Protein AF-L8FLG3-F1 (afdb_monomer_lite)

Radius of gyration: 15.68 Å; chains: 1; bounding box: 39×32×39 Å

Foldseek 3Di:
DDDPDPDDPVVVCVVVVVVVVVVVVVVVCPVVPDDDPVVVDPLCVPQQVPAAQAAAAEEAAQCQLVPVVVVVCVVPVPGHHAYEYEDAPVRLVVHPDPPSHHYDYDDPVDDDPDPDHD

Structure (mmCIF, N/CA/C/O backbone):
data_AF-L8FLG3-F1
#
_entry.id   AF-L8FLG3-F1
#
loop_
_atom_site.group_PDB
_atom_site.id
_atom_site.type_symbol
_atom_site.label_atom_id
_atom_site.label_alt_id
_atom_site.label_comp_id
_atom_site.label_asym_id
_atom_site.label_entity_id
_atom_site.label_seq_id
_atom_site.pdbx_PDB_ins_code
_atom_site.Cartn_x
_atom_site.Cartn_y
_atom_site.Cartn_z
_atom_site.occupancy
_atom_site.B_iso_or_equiv
_atom_site.auth_seq_id
_atom_site.auth_comp_id
_atom_site.auth_asym_id
_atom_site.auth_atom_id
_atom_site.pdbx_PDB_model_num
ATOM 1 N N . ILE A 1 1 ? 24.616 -6.395 -8.229 1.00 44.16 1 ILE A N 1
ATOM 2 C CA . ILE A 1 1 ? 24.763 -6.799 -9.648 1.00 44.16 1 ILE A CA 1
ATOM 3 C C . ILE A 1 1 ? 23.995 -5.769 -10.457 1.00 44.16 1 ILE A C 1
ATOM 5 O O . ILE A 1 1 ? 22.774 -5.816 -10.481 1.00 44.16 1 ILE A O 1
ATOM 9 N N . GLY A 1 2 ? 24.692 -4.744 -10.949 1.00 50.47 2 GLY A N 1
ATOM 10 C CA . GLY A 1 2 ? 24.103 -3.737 -11.826 1.00 50.47 2 GLY A CA 1
ATOM 11 C C . GLY A 1 2 ? 24.207 -4.250 -13.251 1.00 50.47 2 GLY A C 1
ATOM 12 O O . GLY A 1 2 ? 25.309 -4.536 -13.709 1.00 50.47 2 GLY A O 1
ATOM 13 N N . HIS A 1 3 ? 23.072 -4.430 -13.921 1.00 55.56 3 HIS A N 1
ATOM 14 C CA . HIS A 1 3 ? 23.068 -4.481 -15.378 1.00 55.56 3 HIS A CA 1
ATOM 15 C C . HIS A 1 3 ? 23.618 -3.133 -15.836 1.00 55.56 3 HIS A C 1
ATOM 17 O O . HIS A 1 3 ? 23.161 -2.123 -15.310 1.00 55.56 3 HIS A O 1
ATOM 23 N N . ASP A 1 4 ? 24.619 -3.131 -16.713 1.00 66.31 4 ASP A N 1
ATOM 24 C CA . ASP A 1 4 ? 25.407 -1.979 -17.183 1.00 66.31 4 ASP A CA 1
ATOM 25 C C . ASP A 1 4 ? 24.533 -0.985 -17.986 1.00 66.31 4 ASP A C 1
ATOM 27 O O . ASP A 1 4 ? 24.679 -0.767 -19.185 1.00 66.31 4 ASP A O 1
ATOM 31 N N . SER A 1 5 ? 23.500 -0.481 -17.322 1.00 64.06 5 SER A N 1
ATOM 32 C CA . SER A 1 5 ? 22.341 0.202 -17.863 1.00 64.06 5 SER A CA 1
ATOM 33 C C . SER A 1 5 ? 22.327 1.614 -17.290 1.00 64.06 5 SER A C 1
ATOM 35 O O . SER A 1 5 ? 22.375 1.775 -16.069 1.00 64.06 5 SER A O 1
ATOM 37 N N . PRO A 1 6 ? 22.208 2.644 -18.142 1.00 76.38 6 PRO A N 1
ATOM 38 C CA . PRO A 1 6 ? 22.162 4.032 -17.695 1.00 76.38 6 PRO A CA 1
ATOM 39 C C . PRO A 1 6 ? 20.838 4.392 -17.000 1.00 76.38 6 PRO A C 1
ATOM 41 O O . PRO A 1 6 ? 20.723 5.480 -16.442 1.00 76.38 6 PRO A O 1
ATOM 44 N N . VAL A 1 7 ? 19.832 3.507 -17.040 1.00 77.62 7 VAL A N 1
ATOM 45 C CA . VAL A 1 7 ? 18.515 3.719 -16.423 1.00 77.62 7 VAL A CA 1
ATOM 46 C C . VAL A 1 7 ? 18.346 2.909 -15.138 1.00 77.62 7 VAL A C 1
ATOM 48 O O . VAL A 1 7 ? 18.906 1.819 -14.999 1.00 77.62 7 VAL A O 1
ATOM 51 N N . GLY A 1 8 ? 17.536 3.432 -14.212 1.00 79.88 8 GLY A N 1
ATOM 52 C CA . GLY A 1 8 ? 17.217 2.774 -12.945 1.00 79.88 8 GLY A CA 1
ATOM 53 C C . GLY A 1 8 ? 16.544 1.410 -13.129 1.00 79.88 8 GLY A C 1
ATOM 54 O O . GLY A 1 8 ? 15.921 1.138 -14.154 1.00 79.88 8 GLY A O 1
ATOM 55 N N . PHE A 1 9 ? 16.651 0.548 -12.113 1.00 82.19 9 PHE A N 1
ATOM 56 C CA . PHE A 1 9 ? 16.201 -0.850 -12.164 1.00 82.19 9 PHE A CA 1
ATOM 57 C C . PHE A 1 9 ? 14.758 -1.017 -12.663 1.00 82.19 9 PHE A C 1
ATOM 59 O O . PHE A 1 9 ? 14.492 -1.816 -13.556 1.00 82.19 9 PHE A O 1
ATOM 66 N N . TYR A 1 10 ? 13.824 -0.230 -12.135 1.00 79.62 10 TYR A N 1
ATOM 67 C CA . TYR A 1 10 ? 12.417 -0.338 -12.508 1.00 79.62 10 TYR A CA 1
ATOM 68 C C . TYR A 1 10 ? 12.144 0.120 -13.947 1.00 79.62 10 TYR A C 1
ATOM 70 O O . TYR A 1 10 ? 11.334 -0.505 -14.634 1.00 79.62 10 TYR A O 1
ATOM 78 N N . THR A 1 11 ? 12.839 1.154 -14.427 1.00 81.06 11 THR A N 1
ATOM 79 C CA . THR A 1 11 ? 12.802 1.595 -15.833 1.00 81.06 11 THR A CA 1
ATOM 80 C C . THR A 1 11 ? 13.414 0.539 -16.753 1.00 81.06 11 THR A C 1
ATOM 82 O O . THR A 1 11 ? 12.890 0.252 -17.827 1.00 81.06 11 THR A O 1
ATOM 85 N N . TYR A 1 12 ? 14.496 -0.109 -16.314 1.00 85.00 12 TYR A N 1
ATOM 86 C CA . TYR A 1 12 ? 15.083 -1.233 -17.037 1.00 85.00 12 TYR A CA 1
ATOM 87 C C . TYR A 1 12 ? 14.065 -2.374 -17.212 1.00 85.00 12 TYR A C 1
ATOM 89 O O . TYR A 1 12 ? 13.891 -2.870 -18.325 1.00 85.00 12 TYR A O 1
ATOM 97 N N . LEU A 1 13 ? 13.320 -2.737 -16.161 1.00 85.38 13 LEU A N 1
ATOM 98 C CA . LEU A 1 13 ? 12.302 -3.793 -16.230 1.00 85.38 13 LEU A CA 1
ATOM 99 C C . LEU A 1 13 ? 11.135 -3.482 -17.184 1.00 85.38 13 LEU A C 1
ATOM 101 O O . LEU A 1 13 ? 10.572 -4.413 -17.758 1.00 85.38 13 LEU A O 1
ATOM 105 N N . GLU A 1 14 ? 10.775 -2.211 -17.393 1.00 81.88 14 GLU A N 1
ATOM 106 C CA . GLU A 1 14 ? 9.705 -1.831 -18.336 1.00 81.88 14 GLU A CA 1
ATOM 107 C C . GLU A 1 14 ? 10.048 -2.184 -19.788 1.00 81.88 14 GLU A C 1
ATOM 109 O O . GLU A 1 14 ? 9.171 -2.582 -20.552 1.00 81.88 14 GLU A O 1
ATOM 114 N N . SER A 1 15 ? 11.328 -2.088 -20.159 1.00 84.56 15 SER A N 1
ATOM 115 C CA . SE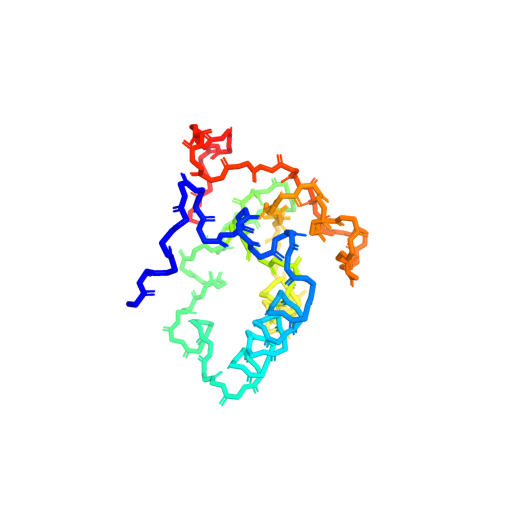R A 1 15 ? 11.822 -2.438 -21.500 1.00 84.56 15 SER A CA 1
ATOM 116 C C . SER A 1 15 ? 12.185 -3.922 -21.657 1.00 84.56 15 SER A C 1
ATOM 118 O O . SER A 1 15 ? 12.498 -4.368 -22.759 1.00 84.56 15 SER A O 1
ATOM 120 N N . HIS A 1 16 ? 12.111 -4.702 -20.574 1.00 87.31 16 HIS A N 1
ATOM 121 C CA . HIS A 1 16 ? 12.547 -6.098 -20.504 1.00 87.31 16 HIS A CA 1
ATOM 122 C C . HIS A 1 16 ? 11.415 -6.980 -19.947 1.00 87.31 16 HIS A C 1
ATOM 124 O O . HIS A 1 16 ? 11.458 -7.402 -18.788 1.00 87.31 16 HIS A O 1
ATOM 130 N N . PRO A 1 17 ? 10.373 -7.273 -20.750 1.00 84.25 17 PRO A N 1
ATOM 131 C CA . PRO A 1 17 ? 9.114 -7.836 -20.256 1.00 84.25 17 PRO A CA 1
ATOM 132 C C . PRO A 1 17 ? 9.253 -9.219 -19.607 1.00 84.25 17 PRO A C 1
ATOM 134 O O . PRO A 1 17 ? 8.497 -9.537 -18.692 1.00 84.25 17 PRO A O 1
ATOM 137 N N . VAL A 1 18 ? 10.225 -10.036 -20.029 1.00 89.06 18 VAL A N 1
ATOM 138 C CA . VAL A 1 18 ? 10.488 -11.353 -19.418 1.00 89.06 18 VAL A CA 1
ATOM 139 C C . VAL A 1 18 ? 11.015 -11.186 -17.991 1.00 89.06 18 VAL A C 1
ATOM 141 O O . VAL A 1 18 ? 10.518 -11.819 -17.062 1.00 89.06 18 VAL A O 1
ATOM 144 N N . GLN A 1 19 ? 11.989 -10.297 -17.809 1.00 89.19 19 GLN A N 1
ATOM 145 C CA . GLN A 1 19 ? 12.592 -9.973 -16.522 1.00 89.19 19 GLN A CA 1
ATOM 146 C C . GLN A 1 19 ? 11.580 -9.268 -15.617 1.00 89.19 19 GLN A C 1
ATOM 148 O O . GLN A 1 19 ? 11.455 -9.630 -14.451 1.00 89.19 19 GLN A O 1
ATOM 153 N N . GLY A 1 20 ? 10.809 -8.323 -16.163 1.00 85.06 20 GLY A N 1
ATOM 154 C CA . GLY A 1 20 ? 9.733 -7.642 -15.446 1.00 85.06 20 GLY A CA 1
ATOM 155 C C . GLY A 1 20 ? 8.669 -8.615 -14.937 1.00 85.06 20 GLY A C 1
ATOM 156 O O . GLY A 1 20 ? 8.308 -8.570 -13.764 1.00 85.06 20 GLY A O 1
ATOM 157 N N . ALA A 1 21 ? 8.221 -9.556 -15.774 1.00 83.56 21 ALA A N 1
ATOM 158 C CA . ALA A 1 21 ? 7.257 -10.576 -15.365 1.00 83.56 21 ALA A CA 1
ATOM 159 C C . ALA A 1 21 ? 7.827 -11.548 -14.318 1.00 83.56 21 ALA A C 1
ATOM 161 O O . ALA A 1 21 ? 7.117 -11.932 -13.389 1.00 83.56 21 ALA A O 1
ATOM 162 N N . ALA A 1 22 ? 9.097 -11.948 -14.447 1.00 86.88 22 ALA A N 1
ATOM 163 C CA . ALA A 1 22 ? 9.762 -12.800 -13.464 1.00 86.88 22 ALA A CA 1
ATOM 164 C C . ALA A 1 22 ? 9.901 -12.096 -12.105 1.00 86.88 22 ALA A C 1
ATOM 166 O O . ALA A 1 22 ? 9.588 -12.688 -11.073 1.00 86.88 22 ALA A O 1
ATOM 167 N N . PHE A 1 23 ? 10.306 -10.824 -12.111 1.00 86.50 23 PHE A N 1
ATOM 168 C CA . PHE A 1 23 ? 10.399 -10.000 -10.910 1.00 86.50 23 PHE A CA 1
ATOM 169 C C . PHE A 1 23 ? 9.032 -9.819 -10.242 1.00 86.50 23 PHE A C 1
ATOM 171 O O . PHE A 1 23 ? 8.905 -10.030 -9.040 1.00 86.50 23 PHE A O 1
ATOM 178 N N . HIS A 1 24 ? 7.992 -9.517 -11.024 1.00 81.06 24 HIS A N 1
ATOM 179 C CA . HIS A 1 24 ? 6.629 -9.384 -10.508 1.00 81.06 24 HIS A CA 1
ATOM 180 C C . HIS A 1 24 ? 6.157 -10.666 -9.812 1.00 81.06 24 HIS A C 1
ATOM 182 O O . HIS A 1 24 ? 5.734 -10.623 -8.662 1.00 81.06 24 HIS A O 1
ATOM 188 N N . ARG A 1 25 ? 6.315 -11.832 -10.455 1.00 83.94 25 ARG A N 1
ATOM 189 C CA . ARG A 1 25 ? 5.959 -13.131 -9.851 1.00 83.94 25 ARG A CA 1
ATOM 190 C C . ARG A 1 25 ? 6.741 -13.421 -8.573 1.00 83.94 25 ARG A C 1
ATOM 192 O O . ARG A 1 25 ? 6.189 -13.995 -7.639 1.00 83.94 25 ARG A O 1
ATOM 199 N N . PHE A 1 26 ? 8.019 -13.048 -8.536 1.00 86.38 26 PHE A N 1
ATOM 200 C CA . PHE A 1 26 ? 8.837 -13.187 -7.335 1.00 86.38 26 PHE A CA 1
ATOM 201 C C . PHE A 1 26 ? 8.278 -12.348 -6.177 1.00 86.38 26 PHE A C 1
ATOM 203 O O . PHE A 1 26 ? 8.109 -12.881 -5.082 1.00 86.38 26 PHE A O 1
ATOM 210 N N . MET A 1 27 ? 7.921 -11.084 -6.427 1.00 83.00 27 MET A N 1
ATOM 211 C CA . MET A 1 27 ? 7.319 -10.208 -5.415 1.00 83.00 27 MET A CA 1
ATOM 212 C C . MET A 1 27 ? 5.983 -10.761 -4.898 1.00 83.00 27 MET A C 1
ATOM 214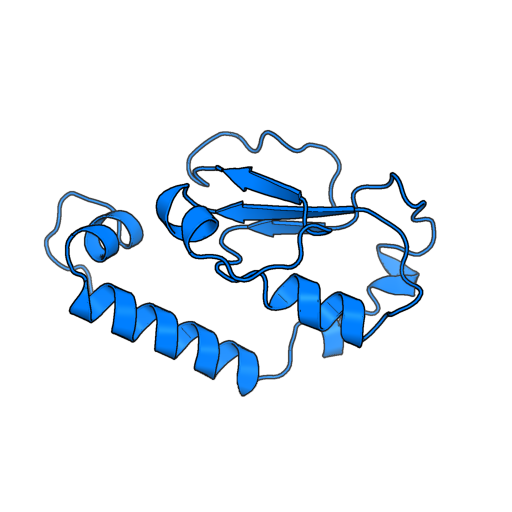 O O . MET A 1 27 ? 5.764 -10.795 -3.687 1.00 83.00 27 MET A O 1
ATOM 218 N N . GLU A 1 28 ? 5.121 -11.271 -5.786 1.00 81.88 28 GLU A N 1
ATOM 219 C CA . GLU A 1 28 ? 3.853 -11.903 -5.390 1.00 81.88 28 GLU A CA 1
ATOM 220 C C . GLU A 1 28 ? 4.076 -13.146 -4.515 1.00 81.88 28 GLU A C 1
ATOM 222 O O . GLU A 1 28 ? 3.403 -13.326 -3.498 1.00 81.88 28 GLU A O 1
ATOM 227 N N . ALA A 1 29 ? 5.040 -13.996 -4.881 1.00 84.12 29 ALA A N 1
ATOM 228 C CA . ALA A 1 29 ? 5.375 -15.190 -4.110 1.00 84.12 29 ALA A CA 1
ATOM 229 C C . ALA A 1 29 ? 5.954 -14.836 -2.734 1.00 84.12 29 ALA A C 1
ATOM 231 O O . ALA A 1 29 ? 5.589 -15.462 -1.736 1.00 84.12 29 ALA A O 1
ATOM 232 N N . GLN A 1 30 ? 6.824 -13.825 -2.665 1.00 83.38 30 GLN A N 1
ATOM 233 C CA . GLN A 1 30 ? 7.387 -13.339 -1.409 1.00 83.38 30 GLN A CA 1
ATOM 234 C C . GLN A 1 30 ? 6.284 -12.842 -0.467 1.00 83.38 30 GLN A C 1
ATOM 236 O O . GLN A 1 30 ? 6.257 -13.244 0.695 1.00 83.38 30 GLN A O 1
ATOM 241 N N . PHE A 1 31 ? 5.359 -12.020 -0.972 1.00 79.56 31 PHE A N 1
ATOM 242 C CA . PHE A 1 31 ? 4.241 -11.505 -0.184 1.00 79.56 31 PHE A CA 1
ATOM 243 C C . PHE A 1 31 ? 3.333 -12.625 0.344 1.00 79.56 31 PHE A C 1
ATOM 245 O O . PHE A 1 31 ? 2.912 -12.589 1.496 1.00 79.56 31 PHE A O 1
ATOM 252 N N . ALA A 1 32 ? 3.057 -13.650 -0.468 1.00 80.56 32 ALA A N 1
ATOM 253 C CA . ALA A 1 32 ? 2.197 -14.763 -0.068 1.00 80.56 32 ALA A CA 1
ATOM 254 C C . ALA A 1 32 ? 2.841 -15.731 0.945 1.00 80.56 32 ALA A C 1
ATOM 256 O O . ALA A 1 32 ? 2.121 -16.468 1.618 1.00 80.56 32 ALA A O 1
ATOM 257 N N . SER A 1 33 ? 4.175 -15.768 1.028 1.00 80.75 33 SER A N 1
ATOM 258 C CA . SER A 1 33 ? 4.908 -16.819 1.753 1.00 80.75 33 SER A CA 1
ATOM 259 C C . SER A 1 33 ? 5.535 -16.359 3.069 1.00 80.75 33 SER A C 1
ATOM 261 O O . SER A 1 33 ? 6.000 -17.199 3.839 1.00 80.75 33 SER A O 1
ATOM 263 N N . LEU A 1 34 ? 5.598 -15.050 3.322 1.00 80.56 34 LEU A N 1
ATOM 264 C CA . LEU A 1 34 ? 6.270 -14.483 4.490 1.00 80.56 34 LEU A CA 1
ATOM 265 C C . LEU A 1 34 ? 5.277 -13.797 5.438 1.00 80.56 34 LEU A C 1
ATOM 267 O O . LEU A 1 34 ? 4.265 -13.266 4.977 1.00 80.56 34 LEU A O 1
ATOM 271 N N . PRO A 1 35 ? 5.575 -13.760 6.753 1.00 81.75 35 PRO A N 1
ATOM 272 C CA . PRO A 1 35 ? 4.859 -12.897 7.682 1.00 81.75 35 PRO A CA 1
ATOM 273 C C . PRO A 1 35 ? 4.877 -11.452 7.189 1.00 81.75 35 PRO A C 1
ATOM 275 O O . PRO A 1 35 ? 5.889 -10.959 6.683 1.00 81.75 35 PRO A O 1
ATOM 278 N N . THR A 1 36 ? 3.750 -10.777 7.345 1.00 85.06 36 THR A N 1
ATOM 279 C CA . THR A 1 36 ? 3.593 -9.384 6.931 1.00 85.06 36 THR A CA 1
ATOM 280 C C . THR A 1 36 ? 3.880 -8.458 8.107 1.00 85.06 36 THR A C 1
ATOM 282 O O . THR A 1 36 ? 3.841 -8.864 9.268 1.00 85.06 36 THR A O 1
ATOM 285 N N . TRP A 1 37 ? 4.130 -7.179 7.834 1.00 86.56 37 TRP A N 1
ATOM 286 C CA . TRP A 1 37 ? 4.282 -6.169 8.888 1.00 86.56 37 TRP A CA 1
ATOM 287 C C . TRP A 1 37 ? 3.042 -6.079 9.795 1.00 86.56 37 TRP A C 1
ATOM 289 O O . TRP A 1 37 ? 3.159 -5.761 10.976 1.00 86.56 37 TRP A O 1
ATOM 299 N N . LEU A 1 38 ? 1.868 -6.451 9.272 1.00 87.69 38 LEU A N 1
ATOM 300 C CA . LEU A 1 38 ? 0.627 -6.542 10.033 1.00 87.69 38 LEU A CA 1
ATOM 301 C C . LEU A 1 38 ? 0.722 -7.538 11.190 1.00 87.69 38 LEU A C 1
ATOM 303 O O . LEU A 1 38 ? -0.051 -7.441 12.135 1.00 87.69 38 LEU A O 1
ATOM 307 N N . ASP A 1 39 ? 1.601 -8.538 11.121 1.00 85.81 39 ASP A N 1
ATOM 308 C CA . ASP A 1 39 ? 1.736 -9.578 12.150 1.00 85.81 39 ASP A CA 1
ATOM 309 C C . ASP A 1 39 ? 2.520 -9.116 13.376 1.00 85.81 39 ASP A C 1
ATOM 311 O O . ASP A 1 39 ? 2.440 -9.750 14.425 1.00 85.81 39 ASP A O 1
ATOM 315 N N . VAL A 1 40 ? 3.229 -7.995 13.255 1.00 87.62 40 VAL A N 1
ATOM 316 C CA . VAL A 1 40 ? 4.059 -7.434 14.325 1.00 87.62 40 VAL A CA 1
ATOM 317 C C . VAL A 1 40 ? 3.609 -6.045 14.764 1.00 87.62 40 VAL A C 1
ATOM 319 O O . VAL A 1 40 ? 3.891 -5.661 15.895 1.00 87.62 40 VAL A O 1
ATOM 322 N N . LEU A 1 41 ? 2.898 -5.303 13.908 1.00 87.44 41 LEU A N 1
ATOM 323 C CA . LEU A 1 41 ? 2.402 -3.964 14.217 1.00 87.44 41 LEU A CA 1
ATOM 324 C C . LEU A 1 41 ? 0.897 -3.991 14.530 1.00 87.44 41 LEU A C 1
ATOM 326 O O . LEU A 1 41 ? 0.110 -4.373 13.659 1.00 87.44 41 LEU A O 1
ATOM 330 N N . PRO A 1 42 ? 0.472 -3.545 15.728 1.00 87.00 42 PRO A N 1
ATOM 331 C CA . PRO A 1 42 ? -0.939 -3.401 16.087 1.00 87.00 42 PRO A CA 1
ATOM 332 C C . PRO A 1 42 ? -1.532 -2.145 15.424 1.00 87.00 42 PRO A C 1
ATOM 334 O O . PRO A 1 42 ? -1.809 -1.123 16.055 1.00 87.00 42 PRO A O 1
ATOM 337 N N . PHE A 1 43 ? -1.662 -2.205 14.098 1.00 89.00 43 PHE A N 1
ATOM 338 C CA . PHE A 1 43 ? -1.938 -1.044 13.255 1.00 89.00 43 PHE A CA 1
ATOM 339 C C . PHE A 1 43 ? -3.279 -0.371 13.564 1.00 89.00 43 PHE A C 1
ATOM 341 O O . PHE A 1 43 ? -3.361 0.854 13.628 1.00 89.00 43 PHE A O 1
ATOM 348 N N . ASP A 1 44 ? -4.323 -1.163 13.797 1.00 88.56 44 ASP A N 1
ATOM 349 C CA . ASP A 1 44 ? -5.665 -0.679 14.107 1.00 88.56 44 ASP A CA 1
ATOM 350 C C . ASP A 1 44 ? -5.728 0.097 15.425 1.00 88.56 44 ASP A C 1
ATOM 352 O O . ASP A 1 44 ? -6.453 1.084 15.507 1.00 88.56 44 ASP A O 1
ATOM 356 N N . THR A 1 45 ? -4.949 -0.295 16.435 1.00 88.06 45 THR A N 1
ATOM 357 C CA . THR A 1 45 ? -4.995 0.329 17.766 1.00 88.06 45 THR A CA 1
ATOM 358 C C . THR A 1 45 ? -3.927 1.386 18.016 1.00 88.06 45 THR A C 1
ATOM 360 O O . THR A 1 45 ? -4.118 2.219 18.897 1.00 88.06 45 THR A O 1
ATOM 363 N N . GLU A 1 46 ? -2.803 1.369 17.300 1.00 87.94 46 GLU A N 1
ATOM 364 C CA . GLU A 1 46 ? -1.728 2.354 17.509 1.00 87.94 46 GLU A CA 1
ATOM 365 C C . GLU A 1 46 ? -1.679 3.428 16.422 1.00 87.94 46 GLU A C 1
ATOM 367 O O . GLU A 1 46 ? -1.422 4.591 16.723 1.00 87.94 46 GLU A O 1
ATOM 372 N N . TYR A 1 47 ? -1.973 3.066 15.172 1.00 85.56 47 TYR A N 1
ATOM 373 C CA . TYR A 1 47 ? -1.773 3.950 14.019 1.00 85.56 47 TYR A CA 1
ATOM 374 C C . TYR A 1 47 ? -3.091 4.446 13.418 1.00 85.56 47 TYR A C 1
ATOM 376 O O . TYR A 1 47 ? -3.148 5.538 12.860 1.00 85.56 47 TYR A O 1
ATOM 384 N N . ALA A 1 48 ? -4.170 3.678 13.573 1.00 88.88 48 ALA A N 1
ATOM 385 C CA . ALA A 1 48 ? -5.477 3.988 12.998 1.00 88.88 48 ALA A CA 1
ATOM 386 C C . ALA A 1 48 ? -6.625 3.986 14.028 1.00 88.88 48 ALA A C 1
ATOM 388 O O . ALA A 1 48 ? -7.795 3.969 13.650 1.00 88.88 48 ALA A O 1
ATOM 389 N N . ALA A 1 49 ? -6.308 4.080 15.324 1.00 88.38 49 ALA A N 1
ATOM 390 C CA . ALA A 1 49 ? -7.291 4.000 16.413 1.00 88.38 49 ALA A CA 1
ATOM 391 C C . ALA A 1 49 ? -8.394 5.061 16.334 1.00 88.38 49 ALA A C 1
ATOM 393 O O . ALA A 1 49 ? -9.549 4.802 16.663 1.00 88.38 49 ALA A O 1
ATOM 394 N N . SER A 1 50 ? -8.018 6.258 15.888 1.00 89.00 50 SER A N 1
ATOM 395 C CA . SER A 1 50 ? -8.905 7.416 15.751 1.00 89.00 50 SER A CA 1
ATOM 396 C C . SER A 1 50 ? -9.264 7.698 14.291 1.00 89.00 50 SER A C 1
ATOM 398 O O . SER A 1 50 ? -9.695 8.806 13.972 1.00 89.00 50 SER A O 1
ATOM 400 N N . ALA A 1 51 ? -9.034 6.739 13.390 1.00 90.69 51 ALA A N 1
ATOM 401 C CA . ALA A 1 51 ? -9.309 6.931 11.977 1.00 90.69 51 ALA A CA 1
ATOM 402 C C . ALA A 1 51 ? -10.815 7.079 11.736 1.00 90.69 51 ALA A C 1
ATOM 404 O O . ALA A 1 51 ? -11.615 6.263 12.183 1.00 90.69 51 ALA A O 1
ATOM 405 N N . THR A 1 52 ? -11.188 8.113 10.990 1.00 90.88 52 THR A N 1
ATOM 406 C CA . THR A 1 52 ? -12.520 8.267 10.388 1.00 90.88 52 THR A CA 1
ATOM 407 C C . THR A 1 52 ? -12.494 7.755 8.946 1.00 90.88 52 THR A C 1
ATOM 409 O O . THR A 1 52 ? -11.406 7.566 8.395 1.00 90.88 52 THR A O 1
ATOM 412 N N . PRO A 1 53 ? -13.642 7.571 8.269 1.00 89.00 53 PRO A N 1
ATOM 413 C CA . PRO A 1 53 ? -13.666 7.170 6.860 1.00 89.00 53 PRO A CA 1
ATOM 4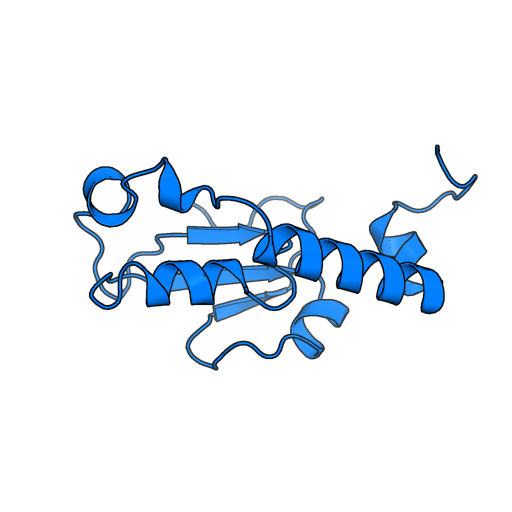14 C C . PRO A 1 53 ? -12.843 8.073 5.926 1.00 89.00 53 PRO A C 1
ATOM 416 O O . PRO A 1 53 ? -12.320 7.594 4.928 1.00 89.00 53 PRO A O 1
ATOM 419 N N . GLU A 1 54 ? -12.682 9.354 6.257 1.00 88.38 54 GLU A N 1
ATOM 420 C CA . GLU A 1 54 ? -11.941 10.349 5.474 1.00 88.38 54 GLU A CA 1
ATOM 421 C C . GLU A 1 54 ? -10.450 10.406 5.827 1.00 88.38 54 GLU A C 1
ATOM 423 O O . GLU A 1 54 ? -9.664 10.978 5.067 1.00 88.38 54 GLU A O 1
ATOM 428 N N . THR A 1 55 ? -10.059 9.830 6.966 1.00 90.06 55 THR A N 1
ATOM 429 C CA . THR A 1 55 ? -8.681 9.864 7.464 1.00 90.06 55 THR A CA 1
ATOM 430 C C . THR A 1 55 ? -7.784 9.035 6.559 1.00 90.06 55 THR A C 1
ATOM 432 O O . THR A 1 55 ? -8.040 7.854 6.345 1.00 90.06 55 THR A O 1
ATOM 435 N N . LEU A 1 56 ? -6.717 9.627 6.028 1.00 89.44 56 LEU A N 1
ATOM 436 C CA . LEU A 1 56 ? -5.713 8.875 5.287 1.00 89.44 56 LEU A CA 1
ATOM 437 C C . LEU A 1 56 ? -4.801 8.135 6.270 1.00 89.44 56 LEU A C 1
ATOM 439 O O . LEU A 1 56 ? -4.009 8.764 6.964 1.00 89.44 56 LEU A O 1
ATOM 443 N N . ILE A 1 57 ? -4.914 6.808 6.312 1.00 90.06 57 ILE A N 1
ATOM 444 C CA . ILE A 1 57 ? -4.192 5.980 7.291 1.00 90.06 57 ILE A CA 1
ATOM 445 C C . ILE A 1 57 ? -2.941 5.323 6.718 1.00 90.06 57 ILE A C 1
ATOM 447 O O . ILE A 1 57 ? -2.071 4.927 7.478 1.00 90.06 57 ILE A O 1
ATOM 451 N N . PHE A 1 58 ? -2.864 5.150 5.396 1.00 87.56 58 PHE A N 1
ATOM 452 C CA . PHE A 1 58 ? -1.782 4.392 4.779 1.00 87.56 58 PHE A CA 1
ATOM 453 C C . PHE A 1 58 ? -1.569 4.803 3.321 1.00 87.56 58 PHE A C 1
ATOM 455 O O . PHE A 1 58 ? -2.530 5.008 2.571 1.00 87.56 58 PHE A O 1
ATOM 462 N N . VAL A 1 59 ? -0.304 4.882 2.915 1.00 89.25 59 VAL A N 1
ATOM 463 C CA . VAL A 1 59 ? 0.108 5.072 1.521 1.00 89.25 59 VAL A CA 1
ATOM 464 C C . VAL A 1 59 ? 0.979 3.886 1.114 1.00 89.25 59 VAL A C 1
ATOM 466 O O . VAL A 1 59 ? 2.093 3.730 1.604 1.00 89.25 59 VAL A O 1
ATOM 469 N N . ASP A 1 60 ? 0.471 3.056 0.207 1.00 87.12 60 ASP A N 1
ATOM 470 C CA . ASP A 1 60 ? 1.173 1.887 -0.323 1.00 87.12 60 ASP A CA 1
ATOM 471 C C . ASP A 1 60 ? 2.066 2.312 -1.501 1.00 87.12 60 ASP A C 1
ATOM 473 O O . ASP A 1 60 ? 1.609 2.415 -2.642 1.00 87.12 60 ASP A O 1
ATOM 477 N N . LEU A 1 61 ? 3.326 2.648 -1.204 1.00 86.44 61 LEU A N 1
ATOM 478 C CA . LEU A 1 61 ? 4.329 3.096 -2.177 1.00 86.44 61 LEU A CA 1
ATOM 479 C C . LEU A 1 61 ? 4.939 1.914 -2.936 1.00 86.44 61 LEU A C 1
ATOM 481 O O . LEU A 1 61 ? 5.604 1.068 -2.343 1.00 86.44 61 LEU A O 1
ATOM 485 N N . GLY A 1 62 ? 4.781 1.885 -4.258 1.00 82.25 62 GLY A N 1
ATOM 486 C CA . GLY A 1 62 ? 5.218 0.763 -5.091 1.00 82.25 62 GLY A CA 1
ATOM 487 C C . GLY A 1 62 ? 4.423 -0.516 -4.817 1.00 82.25 62 GLY A C 1
ATOM 488 O O . GLY A 1 62 ? 4.957 -1.618 -4.948 1.00 82.25 62 GLY A O 1
ATOM 489 N N . GLY A 1 63 ? 3.166 -0.379 -4.380 1.00 80.56 63 GLY A N 1
ATOM 490 C CA . GLY A 1 63 ? 2.333 -1.496 -3.927 1.00 80.56 63 GLY A CA 1
ATOM 491 C C . GLY A 1 63 ? 1.870 -2.446 -5.035 1.00 80.56 63 GLY A C 1
ATOM 492 O O . GLY A 1 63 ? 1.205 -3.451 -4.756 1.00 80.56 63 GLY A O 1
ATOM 493 N N . GLY A 1 64 ? 2.181 -2.151 -6.302 1.00 82.38 64 GLY A N 1
ATOM 494 C CA . GLY A 1 64 ? 1.858 -2.991 -7.445 1.00 82.38 64 GLY A CA 1
ATOM 495 C C . GLY A 1 64 ? 0.360 -3.262 -7.566 1.00 82.38 64 GLY A C 1
ATOM 496 O O . GLY A 1 64 ? -0.438 -2.372 -7.848 1.00 82.38 64 GLY A O 1
ATOM 497 N N . ASN A 1 65 ? -0.032 -4.514 -7.323 1.00 78.94 65 ASN A N 1
ATOM 498 C CA . ASN A 1 65 ? -1.426 -4.962 -7.372 1.00 78.94 65 ASN A CA 1
ATOM 499 C C . ASN A 1 65 ? -2.218 -4.663 -6.080 1.00 78.94 65 ASN A C 1
ATOM 501 O O . ASN A 1 65 ? -3.306 -5.208 -5.908 1.00 78.94 65 ASN A O 1
ATOM 505 N N . GLY A 1 66 ? -1.686 -3.853 -5.156 1.00 80.25 66 GLY A N 1
ATOM 506 C CA . GLY A 1 66 ? -2.348 -3.463 -3.903 1.00 80.25 66 GLY A CA 1
ATOM 507 C C . GLY A 1 66 ? -2.575 -4.625 -2.938 1.00 80.25 66 GLY A C 1
ATOM 508 O O . GLY A 1 66 ? -3.585 -4.687 -2.236 1.00 80.25 66 GLY A O 1
ATOM 509 N N . GLN A 1 67 ? -1.645 -5.578 -2.905 1.00 83.00 67 GLN A N 1
ATOM 510 C CA . GLN A 1 67 ? -1.753 -6.761 -2.050 1.00 83.00 67 GLN A CA 1
ATOM 511 C C . GLN A 1 67 ? -1.769 -6.393 -0.556 1.00 83.00 67 GLN A C 1
ATOM 513 O O . GLN A 1 67 ? -2.504 -7.009 0.221 1.00 83.00 67 GLN A O 1
ATOM 518 N N . GLN A 1 68 ? -1.038 -5.340 -0.168 1.00 85.94 68 GLN A N 1
ATOM 519 C CA . GLN A 1 68 ? -1.018 -4.814 1.201 1.00 85.94 68 GLN A CA 1
ATOM 520 C C . GLN A 1 68 ? -2.392 -4.286 1.616 1.00 85.94 68 GLN A C 1
ATOM 522 O O . GLN A 1 68 ? -2.872 -4.607 2.702 1.00 85.94 68 GLN A O 1
ATOM 527 N N . TYR A 1 69 ? -3.066 -3.543 0.730 1.00 86.25 69 TYR A N 1
ATOM 528 C CA . TYR A 1 69 ? -4.429 -3.067 0.968 1.00 86.25 69 TYR A CA 1
ATOM 529 C C . TYR A 1 69 ? -5.375 -4.229 1.284 1.00 86.25 69 TYR A C 1
ATOM 531 O O . TYR A 1 69 ? -6.100 -4.200 2.281 1.00 86.25 69 TYR A O 1
ATOM 539 N N . VAL A 1 70 ? -5.357 -5.271 0.446 1.00 85.19 70 VAL A N 1
ATOM 540 C CA . VAL A 1 70 ? -6.240 -6.432 0.614 1.00 85.19 70 VAL A CA 1
ATOM 541 C C . VAL A 1 70 ? -5.941 -7.149 1.929 1.00 85.19 70 VAL A C 1
ATOM 543 O O . VAL A 1 70 ? -6.871 -7.504 2.654 1.00 85.19 70 VAL A O 1
ATOM 546 N N . ALA A 1 71 ? -4.664 -7.330 2.274 1.00 87.62 71 ALA A N 1
ATOM 547 C CA . ALA A 1 71 ? -4.271 -7.957 3.531 1.00 87.62 71 ALA A CA 1
ATOM 548 C C . ALA A 1 71 ? -4.708 -7.138 4.755 1.00 87.62 71 ALA A C 1
ATOM 550 O O . ALA A 1 71 ? -5.275 -7.708 5.689 1.00 87.62 71 ALA A O 1
ATOM 551 N N . LEU A 1 72 ? -4.532 -5.814 4.723 1.00 89.19 72 LEU A N 1
ATOM 552 C CA . LEU A 1 72 ? -4.943 -4.917 5.803 1.00 89.19 72 LEU A CA 1
ATOM 553 C C . LEU A 1 72 ? -6.463 -4.964 6.013 1.00 89.19 72 LEU A C 1
ATOM 555 O O . LEU A 1 72 ? -6.918 -5.156 7.138 1.00 89.19 72 LEU A O 1
ATOM 559 N N . ARG A 1 73 ? -7.256 -4.882 4.936 1.00 87.56 73 ARG A N 1
ATOM 560 C CA . ARG A 1 73 ? -8.727 -4.984 5.008 1.00 87.56 73 ARG A CA 1
ATOM 561 C C . ARG A 1 73 ? -9.208 -6.355 5.459 1.00 87.56 73 ARG A C 1
ATOM 563 O O . ARG A 1 73 ? -10.200 -6.449 6.173 1.00 87.56 73 ARG A O 1
ATOM 570 N N . LYS A 1 74 ? -8.512 -7.423 5.064 1.00 88.62 74 LYS A N 1
ATOM 571 C CA . LYS A 1 74 ? -8.828 -8.781 5.514 1.00 88.62 74 LYS A CA 1
ATOM 572 C C . LYS A 1 74 ? -8.547 -8.956 7.006 1.00 88.62 74 LYS A C 1
ATOM 574 O O . LYS A 1 74 ? -9.335 -9.610 7.684 1.00 88.62 74 LYS A O 1
ATOM 579 N N . LYS A 1 75 ? -7.441 -8.397 7.507 1.00 90.12 75 LYS A N 1
ATOM 580 C CA . LYS A 1 75 ? -7.060 -8.489 8.922 1.00 90.12 75 LYS A CA 1
ATOM 581 C C . LYS A 1 75 ? -7.927 -7.601 9.812 1.00 90.12 75 LYS A C 1
ATOM 583 O O . LYS A 1 75 ? -8.339 -8.046 10.878 1.00 90.12 75 LYS A O 1
ATOM 588 N N . TYR A 1 76 ? -8.261 -6.401 9.339 1.00 90.31 76 TYR A N 1
ATOM 589 C CA . TYR A 1 76 ? -9.072 -5.427 10.067 1.00 90.31 76 TYR A CA 1
ATOM 590 C C . TYR A 1 76 ? -10.286 -4.970 9.238 1.00 90.31 76 TYR A C 1
ATOM 592 O O . TYR A 1 76 ? -10.302 -3.856 8.708 1.00 90.31 76 TYR A O 1
ATOM 600 N N . PRO A 1 77 ? -11.344 -5.797 9.124 1.00 88.81 77 PRO A N 1
ATOM 601 C CA . PRO A 1 77 ? -12.510 -5.470 8.297 1.00 88.81 77 PRO A CA 1
ATOM 602 C C . PRO A 1 77 ? -13.272 -4.218 8.749 1.00 88.81 77 PRO A C 1
ATOM 604 O O . PRO A 1 77 ? -13.904 -3.557 7.931 1.00 88.81 77 PRO A O 1
ATOM 607 N N . ALA A 1 78 ? -13.217 -3.894 10.044 1.00 88.88 78 ALA A N 1
ATOM 608 C CA . ALA A 1 78 ? -13.875 -2.726 10.630 1.00 88.88 78 ALA A CA 1
ATOM 609 C C . ALA A 1 78 ? -13.010 -1.453 10.601 1.00 88.88 78 ALA A C 1
ATOM 611 O O . ALA A 1 78 ? -13.472 -0.398 11.034 1.00 88.88 78 ALA A O 1
ATOM 612 N N . LEU A 1 79 ? -11.764 -1.542 10.117 1.00 89.62 79 LEU A N 1
ATOM 613 C CA . LEU A 1 79 ? -10.843 -0.414 10.096 1.00 89.62 79 LEU A CA 1
ATOM 614 C C . LEU A 1 79 ? -11.391 0.699 9.208 1.00 89.62 79 LEU A C 1
ATOM 616 O O . LEU A 1 79 ? -11.709 0.478 8.038 1.00 89.62 79 LEU A O 1
ATOM 620 N N . GLN A 1 80 ? -11.486 1.902 9.754 1.00 89.31 80 GLN A N 1
ATOM 621 C CA . GLN A 1 80 ? -11.874 3.086 8.999 1.00 89.31 80 GLN A CA 1
ATOM 622 C C . GLN A 1 80 ? -10.646 3.763 8.395 1.00 89.31 80 GLN A C 1
ATOM 624 O O . GLN A 1 80 ? -9.521 3.482 8.791 1.00 89.31 80 GLN A O 1
ATOM 629 N N . GLY A 1 81 ? -10.870 4.640 7.420 1.00 88.81 81 GLY A N 1
ATOM 630 C CA . GLY A 1 81 ? -9.816 5.406 6.767 1.00 88.81 81 GLY A CA 1
ATOM 631 C C . GLY A 1 81 ? -9.567 5.010 5.321 1.00 88.81 81 GLY A C 1
ATOM 632 O O . GLY A 1 81 ? -9.927 3.922 4.862 1.00 88.81 81 GLY A O 1
ATOM 633 N N . ARG A 1 82 ? -8.953 5.937 4.596 1.00 89.19 82 ARG A N 1
ATOM 634 C CA . ARG A 1 82 ? -8.549 5.831 3.197 1.00 89.19 82 ARG A CA 1
ATOM 635 C C . ARG A 1 82 ? -7.139 5.290 3.092 1.00 89.19 82 ARG A C 1
ATOM 637 O O . ARG A 1 82 ? -6.302 5.506 3.964 1.00 89.19 82 ARG A O 1
ATOM 644 N N . ILE A 1 83 ? -6.893 4.605 1.986 1.00 88.62 83 ILE A N 1
ATOM 645 C CA . ILE A 1 83 ? -5.590 4.059 1.638 1.00 88.62 83 ILE A CA 1
ATOM 646 C C . ILE A 1 83 ? -5.318 4.453 0.196 1.00 88.62 83 ILE A C 1
ATOM 648 O O . ILE A 1 83 ? -6.178 4.228 -0.661 1.00 88.62 83 ILE A O 1
ATOM 652 N N . ILE A 1 84 ? -4.141 5.022 -0.054 1.00 89.62 84 ILE A N 1
ATOM 653 C CA . ILE A 1 84 ? -3.712 5.411 -1.398 1.00 89.62 84 ILE A CA 1
ATOM 654 C C . ILE A 1 84 ? -2.667 4.414 -1.882 1.00 89.62 84 ILE A C 1
ATOM 656 O O . ILE A 1 84 ? -1.640 4.232 -1.236 1.00 89.62 84 ILE A O 1
ATOM 660 N N . LEU A 1 85 ? -2.915 3.792 -3.030 1.00 90.25 85 LEU A N 1
ATOM 661 C CA . LEU A 1 85 ? -1.929 3.001 -3.753 1.00 90.25 85 LEU A CA 1
ATOM 662 C C . LEU A 1 85 ? -1.172 3.912 -4.720 1.00 90.25 85 LEU A C 1
ATOM 664 O O . LEU A 1 85 ? -1.765 4.468 -5.647 1.00 90.25 85 LEU A O 1
ATOM 668 N N . GLN A 1 86 ? 0.134 4.042 -4.508 1.00 91.19 86 GLN A N 1
ATOM 669 C CA . GLN A 1 86 ? 1.029 4.813 -5.359 1.00 91.19 86 GLN A CA 1
ATOM 670 C C . GLN A 1 86 ? 1.944 3.880 -6.135 1.00 91.19 86 GLN A C 1
ATOM 672 O O . GLN A 1 86 ? 2.691 3.105 -5.549 1.00 91.19 86 GLN A O 1
ATOM 677 N N . ASP A 1 87 ? 1.923 3.976 -7.456 1.00 87.62 87 ASP A N 1
ATOM 678 C CA . ASP A 1 87 ? 2.871 3.274 -8.317 1.00 87.62 87 ASP A CA 1
ATOM 679 C C . ASP A 1 87 ? 2.998 4.025 -9.646 1.00 87.62 87 ASP A C 1
ATOM 681 O O . ASP A 1 87 ? 2.294 5.007 -9.906 1.00 87.62 87 ASP A O 1
ATOM 685 N N . ARG A 1 88 ? 3.883 3.555 -10.518 1.00 84.88 88 ARG A N 1
ATOM 686 C CA . ARG A 1 88 ? 4.016 4.089 -11.870 1.00 84.88 88 ARG A CA 1
ATOM 687 C C . ARG A 1 88 ? 2.729 3.849 -12.668 1.00 84.88 88 ARG A C 1
ATOM 689 O O . ARG A 1 88 ? 2.097 2.801 -12.500 1.00 84.88 88 ARG A O 1
ATOM 696 N N . PRO A 1 89 ? 2.375 4.746 -13.608 1.00 83.00 89 PRO A N 1
ATOM 697 C CA . PRO A 1 89 ? 1.150 4.627 -14.403 1.00 83.00 89 PRO A CA 1
ATOM 698 C C . PRO A 1 89 ? 0.956 3.241 -15.039 1.00 83.00 89 PRO A C 1
ATOM 700 O O . PRO A 1 89 ? -0.092 2.623 -14.874 1.00 83.00 89 PRO A O 1
ATOM 703 N N . ALA A 1 90 ? 2.006 2.700 -15.667 1.00 80.44 90 ALA A N 1
ATOM 704 C CA . ALA A 1 90 ? 1.969 1.406 -16.354 1.00 80.44 90 ALA A CA 1
ATOM 705 C C . ALA A 1 90 ? 1.701 0.202 -15.427 1.00 80.44 90 ALA A C 1
ATOM 707 O O . ALA A 1 90 ? 1.309 -0.869 -15.897 1.00 80.44 90 ALA A O 1
ATOM 708 N N . ILE A 1 91 ? 1.947 0.355 -14.122 1.00 80.69 91 ILE A N 1
ATOM 709 C CA . ILE A 1 91 ? 1.651 -0.658 -13.106 1.00 80.69 91 ILE A CA 1
ATOM 710 C C . ILE A 1 91 ? 0.216 -0.489 -12.608 1.00 80.69 91 ILE A C 1
ATOM 712 O O . ILE A 1 91 ? -0.531 -1.464 -12.572 1.00 80.69 91 ILE A O 1
ATOM 716 N N . LEU A 1 92 ? -0.207 0.745 -12.315 1.00 80.81 92 LEU A N 1
ATOM 717 C CA . LEU A 1 92 ? -1.572 1.036 -11.862 1.00 80.81 92 LEU A CA 1
ATOM 718 C C . LEU A 1 92 ? -2.646 0.679 -12.899 1.00 80.81 92 LEU A C 1
ATOM 720 O O . LEU A 1 92 ? -3.747 0.288 -12.513 1.00 80.81 92 LEU A O 1
ATOM 724 N N . GLU A 1 93 ? -2.331 0.764 -14.194 1.00 79.81 93 GLU A N 1
ATOM 725 C CA . GLU A 1 93 ? -3.202 0.284 -15.278 1.00 79.8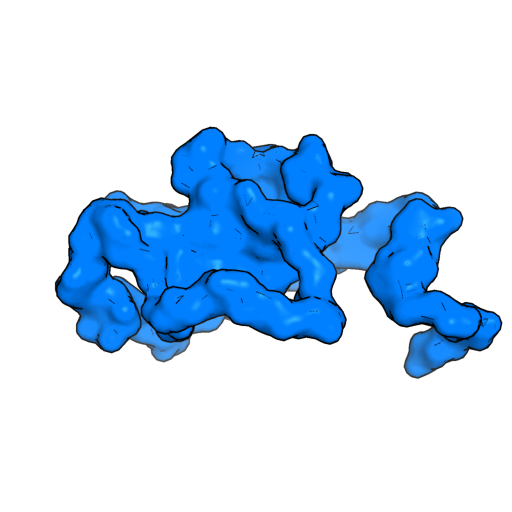1 93 GLU A CA 1
ATOM 726 C C . GLU A 1 93 ? -3.441 -1.231 -15.218 1.00 79.81 93 GLU A C 1
ATOM 728 O O . GLU A 1 93 ? -4.517 -1.710 -15.570 1.00 79.81 93 GLU A O 1
ATOM 733 N N . LYS A 1 94 ? -2.446 -1.995 -14.755 1.00 76.62 94 LYS A N 1
ATOM 734 C CA . LYS A 1 94 ? -2.510 -3.460 -14.635 1.00 76.62 94 LYS A CA 1
ATOM 735 C C . LYS A 1 94 ? -3.001 -3.921 -13.264 1.00 76.62 94 LYS A C 1
ATOM 737 O O . LYS A 1 94 ? -3.278 -5.108 -13.094 1.00 76.62 94 LYS A O 1
ATOM 742 N N . ALA A 1 95 ? -3.106 -3.007 -12.301 1.00 74.62 95 ALA A N 1
ATOM 743 C CA . ALA A 1 95 ? -3.519 -3.323 -10.946 1.00 74.62 95 ALA A CA 1
ATOM 744 C C . ALA A 1 95 ? -4.976 -3.811 -10.915 1.00 74.62 95 ALA A C 1
ATOM 746 O O . ALA A 1 95 ? -5.905 -3.116 -11.338 1.00 74.62 95 ALA A O 1
ATOM 747 N N . ILE A 1 96 ? -5.177 -5.004 -10.350 1.00 70.38 96 ILE A N 1
ATOM 748 C CA . ILE A 1 96 ? -6.487 -5.651 -10.162 1.00 70.38 96 ILE A CA 1
ATOM 749 C C . ILE A 1 96 ? -7.038 -5.299 -8.768 1.00 70.38 96 ILE A C 1
ATOM 751 O O . ILE A 1 96 ? -7.550 -6.147 -8.038 1.00 70.38 96 ILE A O 1
ATOM 755 N N . THR A 1 97 ? -6.861 -4.050 -8.334 1.00 69.44 97 THR A N 1
ATOM 756 C CA . THR A 1 97 ? -7.376 -3.602 -7.037 1.00 69.44 97 THR A CA 1
ATOM 757 C C . THR A 1 97 ? -8.849 -3.218 -7.132 1.00 69.44 97 THR A C 1
ATOM 759 O O . THR A 1 97 ? -9.264 -2.681 -8.161 1.00 69.44 97 THR A O 1
ATOM 762 N N . PRO A 1 98 ? -9.644 -3.443 -6.071 1.00 69.75 98 PRO A N 1
ATOM 763 C CA . PRO A 1 98 ? -11.009 -2.930 -5.993 1.00 69.75 98 PRO A CA 1
ATOM 764 C C . PRO A 1 98 ? -11.070 -1.408 -6.190 1.00 69.75 98 PRO A C 1
ATOM 766 O O . PRO A 1 98 ? -10.169 -0.703 -5.737 1.00 69.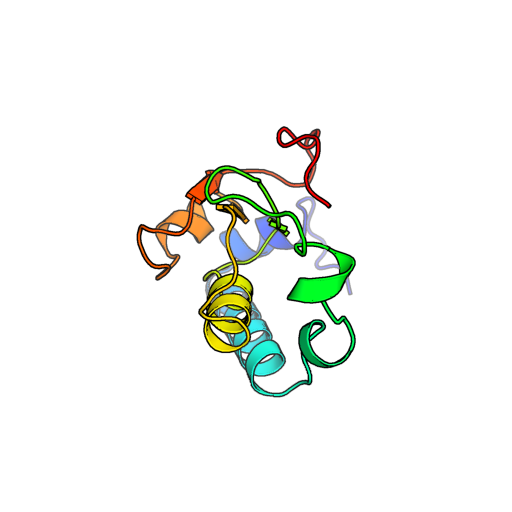75 98 PRO A O 1
ATOM 769 N N . ASP A 1 99 ? -12.163 -0.893 -6.759 1.00 68.75 99 ASP A N 1
ATOM 770 C CA . ASP A 1 99 ? -12.361 0.552 -7.007 1.00 68.75 99 ASP A CA 1
ATOM 771 C C . ASP A 1 99 ? -12.329 1.408 -5.730 1.00 68.75 99 ASP A C 1
ATOM 773 O O . ASP A 1 99 ? -12.096 2.612 -5.780 1.00 68.75 99 ASP A O 1
ATOM 777 N N . ILE A 1 100 ? -12.532 0.785 -4.566 1.00 70.00 100 ILE A N 1
ATOM 778 C CA . ILE A 1 100 ? -12.412 1.433 -3.254 1.00 70.00 100 ILE A CA 1
ATOM 779 C C . ILE A 1 100 ? -10.953 1.779 -2.883 1.00 70.00 100 ILE A C 1
ATOM 781 O O . ILE A 1 100 ? -10.714 2.466 -1.889 1.00 70.00 100 ILE A O 1
ATOM 785 N N . VAL A 1 101 ? -9.965 1.306 -3.650 1.00 78.62 101 VAL A N 1
ATOM 786 C CA . VAL A 1 101 ? -8.560 1.701 -3.505 1.00 78.62 101 VAL A CA 1
ATOM 787 C C . VAL A 1 101 ? -8.308 2.963 -4.318 1.00 78.62 101 VAL A C 1
ATOM 789 O O . VAL A 1 101 ? -8.400 2.954 -5.544 1.00 78.62 101 VAL A O 1
ATOM 792 N N . GLU A 1 102 ? -7.924 4.040 -3.640 1.00 86.19 102 GLU A N 1
ATOM 793 C CA . GLU A 1 102 ? -7.528 5.277 -4.302 1.00 86.19 102 GLU A CA 1
ATOM 794 C C . GLU A 1 102 ? -6.175 5.070 -4.990 1.00 86.19 102 GLU A C 1
ATOM 796 O O . GLU A 1 102 ? -5.159 4.854 -4.334 1.00 86.19 102 GLU A O 1
ATOM 801 N N . ARG A 1 103 ? -6.158 5.083 -6.325 1.00 87.56 103 ARG A N 1
ATOM 802 C CA . ARG A 1 103 ? -4.935 4.919 -7.119 1.00 87.56 103 ARG A CA 1
ATOM 803 C C . ARG A 1 103 ? -4.367 6.290 -7.448 1.00 87.56 103 ARG A C 1
ATOM 805 O O . ARG A 1 103 ? -5.074 7.123 -8.012 1.00 87.56 103 ARG A O 1
ATOM 812 N N . MET A 1 104 ? -3.089 6.504 -7.163 1.00 88.19 104 MET A N 1
ATOM 813 C CA . MET A 1 104 ? -2.412 7.752 -7.489 1.00 88.19 104 MET A CA 1
ATOM 814 C C . MET A 1 104 ? -1.093 7.472 -8.216 1.00 88.19 104 MET A C 1
ATOM 816 O O . MET A 1 104 ? -0.143 7.001 -7.589 1.00 88.19 104 MET A O 1
ATOM 820 N N . PRO A 1 105 ? -1.006 7.758 -9.528 1.00 86.50 105 PRO A N 1
ATOM 821 C CA . PRO A 1 105 ? 0.245 7.639 -10.260 1.00 86.50 105 PRO A CA 1
ATOM 822 C C . PRO A 1 105 ? 1.326 8.507 -9.624 1.00 86.50 105 PRO A C 1
ATOM 824 O O . PRO A 1 105 ? 1.138 9.712 -9.461 1.00 86.50 105 PRO A O 1
ATOM 827 N N . TYR A 1 106 ? 2.446 7.893 -9.257 1.00 85.94 106 TYR A N 1
ATOM 828 C CA . TYR A 1 106 ? 3.530 8.586 -8.579 1.00 85.94 106 TYR A CA 1
ATOM 829 C C . TYR A 1 106 ? 4.881 7.945 -8.891 1.00 85.94 106 TYR A C 1
ATOM 831 O O . TYR A 1 106 ? 5.038 6.724 -8.843 1.00 85.94 106 TYR A O 1
ATOM 839 N N . ASP A 1 107 ? 5.857 8.793 -9.210 1.00 81.75 107 ASP A N 1
ATOM 840 C CA . ASP A 1 107 ? 7.264 8.413 -9.265 1.00 81.75 107 ASP A CA 1
ATOM 841 C C . ASP A 1 107 ? 7.896 8.710 -7.903 1.00 81.75 107 ASP A C 1
ATOM 843 O O . ASP A 1 107 ? 7.972 9.863 -7.477 1.00 81.75 107 ASP A O 1
ATOM 847 N N . TYR A 1 108 ? 8.364 7.664 -7.225 1.00 76.44 108 TYR A N 1
ATOM 848 C CA . TYR A 1 108 ? 8.938 7.747 -5.883 1.00 76.44 108 TYR A CA 1
ATOM 849 C C . TYR A 1 108 ? 10.250 8.539 -5.815 1.00 76.44 108 TYR A C 1
ATOM 851 O O . TYR 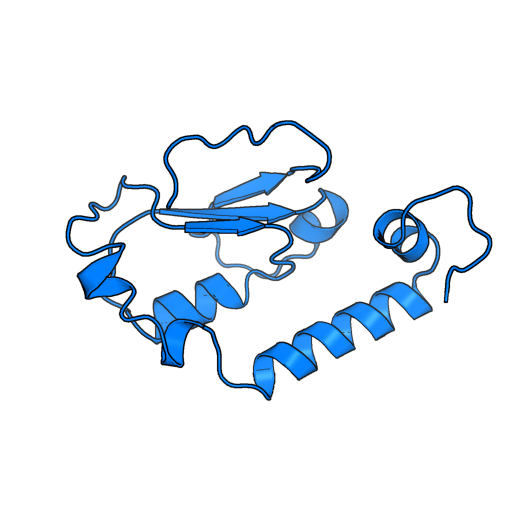A 1 108 ? 10.710 8.840 -4.715 1.00 76.44 108 TYR A O 1
ATOM 859 N N . LEU A 1 109 ? 10.853 8.883 -6.957 1.00 79.69 109 LEU A N 1
ATOM 860 C CA . LEU A 1 109 ? 11.995 9.795 -7.019 1.00 79.69 109 LEU A CA 1
ATOM 861 C C . LEU A 1 109 ? 11.594 11.277 -6.877 1.00 79.69 109 LEU A C 1
ATOM 863 O O . LEU A 1 109 ? 12.469 12.123 -6.694 1.00 79.69 109 LEU A O 1
ATOM 867 N N . GLY A 1 110 ? 10.299 11.598 -6.969 1.00 75.56 110 GLY A N 1
ATOM 868 C CA . GLY A 1 110 ? 9.756 12.939 -6.746 1.00 75.56 110 GLY A CA 1
ATOM 869 C C . GLY A 1 110 ? 9.579 13.308 -5.265 1.00 75.56 110 GLY A C 1
ATOM 870 O O . GLY A 1 110 ? 9.840 12.513 -4.363 1.00 75.56 110 GLY A O 1
ATOM 871 N N . GLU A 1 111 ? 9.120 14.538 -5.002 1.00 84.50 111 GLU A N 1
ATOM 872 C CA . GLU A 1 111 ? 8.626 14.920 -3.668 1.00 84.50 111 GLU A CA 1
ATOM 873 C C . GLU A 1 111 ? 7.280 14.234 -3.413 1.00 84.50 111 GLU A C 1
ATOM 875 O O . GLU A 1 111 ? 6.396 14.292 -4.267 1.00 84.50 111 GLU A O 1
ATOM 880 N N . GLN A 1 112 ? 7.109 13.641 -2.225 1.00 83.75 112 GLN A N 1
ATOM 881 C CA . GLN A 1 112 ? 5.873 12.962 -1.839 1.00 83.75 112 GLN A CA 1
ATOM 882 C C . GLN A 1 112 ? 4.692 13.957 -1.797 1.00 83.75 112 GLN A C 1
ATOM 884 O O . GLN A 1 112 ? 4.661 14.824 -0.914 1.00 83.75 112 GLN A O 1
ATOM 889 N N . PRO A 1 113 ? 3.704 13.847 -2.714 1.00 84.00 113 PRO A N 1
ATOM 890 C CA . PRO A 1 113 ? 2.583 14.786 -2.783 1.00 84.00 113 PRO A CA 1
ATOM 891 C C . PRO A 1 113 ? 1.595 14.613 -1.626 1.00 84.00 113 PRO A C 1
ATOM 893 O O . PRO A 1 113 ? 0.880 15.552 -1.276 1.00 84.00 113 PRO A O 1
ATOM 896 N N . VAL A 1 114 ? 1.547 13.425 -1.020 1.00 83.38 114 VAL A N 1
ATOM 897 C CA . VAL A 1 114 ? 0.634 13.108 0.074 1.00 83.38 114 VAL A CA 1
ATOM 898 C C . VAL A 1 114 ? 1.305 13.396 1.414 1.00 83.38 114 VAL A C 1
ATOM 900 O O . VAL A 1 114 ? 2.249 12.722 1.817 1.00 83.38 114 VAL A O 1
ATOM 903 N N . LYS A 1 115 ? 0.803 14.411 2.121 1.00 76.88 115 LYS A N 1
ATOM 904 C CA . LYS A 1 115 ? 1.328 14.853 3.422 1.00 76.88 115 LYS A CA 1
ATOM 905 C C . LYS A 1 115 ? 0.386 14.416 4.545 1.00 76.88 115 LYS A C 1
ATOM 907 O O . LYS A 1 115 ? -0.829 14.484 4.386 1.00 76.88 115 LYS A O 1
ATOM 912 N N . GLY A 1 116 ? 0.946 14.000 5.682 1.00 69.31 116 GLY A N 1
ATOM 913 C CA . GLY A 1 116 ? 0.170 13.646 6.878 1.00 69.31 116 GLY A CA 1
ATOM 914 C C . GLY A 1 116 ? -0.375 12.214 6.920 1.00 69.31 116 GLY A C 1
ATOM 915 O O . GLY A 1 116 ? -1.163 11.912 7.809 1.00 69.31 116 GLY A O 1
ATOM 916 N N . ALA A 1 117 ? 0.046 11.340 6.002 1.00 66.75 117 ALA A N 1
ATOM 917 C CA . ALA A 1 117 ? -0.064 9.897 6.206 1.00 66.75 117 ALA A CA 1
ATOM 918 C C . ALA A 1 117 ? 1.023 9.431 7.187 1.00 66.75 117 ALA A C 1
ATOM 920 O O . ALA A 1 117 ? 2.129 9.981 7.172 1.00 66.75 117 ALA A O 1
ATOM 921 N N . SER A 1 118 ? 0.683 8.461 8.038 1.00 55.62 118 SER A N 1
ATOM 922 C CA . SER A 1 118 ? 1.614 7.820 8.981 1.00 55.62 118 SER A CA 1
ATOM 923 C C . SER A 1 118 ? 2.323 6.628 8.350 1.00 55.62 118 SER A C 1
ATOM 925 O O . SER A 1 118 ? 1.710 5.986 7.466 1.00 55.62 118 SER A O 1
#

InterPro domains:
  IPR029063 S-adenosyl-L-methionine-dependent methyltransferase superfamily [G3DSA:3.40.50.150] (2-118)
  IPR029063 S-adenosyl-L-methionine-dependent methyltransferase superfamily [SSF53335] (12-96)

Secondary structure (DSSP, 8-state):
---S-SS-HHHHHHT-HHHHHHHHHHHHHHHHHS--GGGT--HHHHTSTT--TT-EEEEEET-TTTHHHHHHHHH-TT--SEEEEEE-HHHHTT----TTSEEEE--TTS--S--S--

Organism: Pseudogymnoascus destructans (strain ATCC MYA-4855 / 20631-21) (NCBI:txid658429)

Sequence (118 aa):
IGHDSPVGFYTYLESHPVQGAAFHRFMEAQFASLPTWLDVLPFDTEYAASATPETLIFVDLGGGNGQQYVALRKKYPALQGRIILQDRPAILEKAITPDIVERMPYDYLGEQPVKGAS

pLDDT: mean 82.58, std 8.32, range [44.16, 91.19]